Protein AF-H8FYC6-F1 (afdb_monomer)

Sequence (150 aa):
MEPRLPTLKEELDRKVLDAVEAILWRLESKQINQAQASEAANALFTATAGLIDREVLNVMCAIRDHDETEYVEREVLTKPGAMGTGVTIIERPVGAAVVRLMSKLGHDGSFGVNKIYRFDDAQHPAEAAFDAKTALLNRMKTLGWSPLCP

pLDDT: mean 80.09, std 12.51, range [43.09, 94.19]

Mean predicted aligned error: 12.63 Å

Structure (mmCIF, N/CA/C/O backbone):
data_AF-H8FYC6-F1
#
_entry.id   AF-H8FYC6-F1
#
loop_
_atom_site.group_PDB
_atom_site.id
_atom_site.type_symbol
_atom_site.label_atom_id
_atom_site.label_alt_id
_atom_site.label_comp_id
_atom_site.label_asym_id
_atom_site.label_entity_id
_atom_site.label_seq_id
_atom_site.pdbx_PDB_ins_code
_atom_site.Cartn_x
_atom_site.Cartn_y
_atom_site.Cartn_z
_atom_site.occupancy
_atom_site.B_iso_or_equiv
_atom_site.auth_seq_id
_atom_site.auth_comp_id
_atom_site.auth_asym_id
_atom_site.auth_atom_id
_atom_site.pdbx_PDB_model_num
ATOM 1 N N . MET A 1 1 ? -4.337 -35.517 1.003 1.00 56.28 1 MET A N 1
ATOM 2 C CA . MET A 1 1 ? -3.438 -34.349 0.927 1.00 56.28 1 MET A CA 1
ATOM 3 C C . MET A 1 1 ? -2.668 -34.312 2.227 1.00 56.28 1 MET A C 1
ATOM 5 O O . MET A 1 1 ? -3.306 -34.260 3.269 1.00 56.28 1 MET A O 1
ATOM 9 N N . GLU A 1 2 ? -1.345 -34.444 2.182 1.00 53.72 2 GLU A N 1
ATOM 10 C CA . GLU A 1 2 ? -0.522 -34.256 3.381 1.00 53.72 2 GLU A CA 1
ATOM 11 C C . GLU A 1 2 ? -0.560 -32.774 3.792 1.00 53.72 2 GLU A C 1
ATOM 13 O O . GLU A 1 2 ? -0.529 -31.904 2.914 1.00 53.72 2 GLU A O 1
ATOM 18 N N . PRO A 1 3 ? -0.676 -32.457 5.093 1.00 70.62 3 PRO A N 1
ATOM 19 C CA . PRO A 1 3 ? -0.649 -31.077 5.555 1.00 70.62 3 PRO A CA 1
ATOM 20 C C . PRO A 1 3 ? 0.742 -30.481 5.302 1.00 70.62 3 PRO A C 1
ATOM 22 O O . PRO A 1 3 ? 1.732 -30.940 5.871 1.00 70.62 3 PRO A O 1
ATOM 25 N N . ARG A 1 4 ? 0.824 -29.456 4.443 1.00 85.00 4 ARG A N 1
ATOM 26 C CA . ARG A 1 4 ? 2.062 -28.684 4.270 1.00 85.00 4 ARG A CA 1
ATOM 27 C C . ARG A 1 4 ? 2.257 -27.759 5.465 1.00 85.00 4 ARG A C 1
ATOM 29 O O . ARG A 1 4 ? 1.300 -27.138 5.928 1.00 85.00 4 ARG A O 1
ATOM 36 N N . LEU A 1 5 ? 3.496 -27.637 5.929 1.00 84.25 5 LEU A N 1
ATOM 37 C CA . LEU A 1 5 ? 3.852 -26.600 6.892 1.00 84.25 5 LEU A CA 1
ATOM 38 C C . LEU A 1 5 ? 3.690 -25.217 6.234 1.00 84.25 5 LEU A C 1
ATOM 40 O O . LEU A 1 5 ? 4.027 -25.072 5.051 1.00 84.25 5 LEU A O 1
ATOM 44 N N . PRO A 1 6 ? 3.169 -24.216 6.964 1.00 84.19 6 PRO A N 1
ATOM 45 C CA . PRO A 1 6 ? 3.115 -22.852 6.464 1.00 84.19 6 PRO A CA 1
ATOM 46 C C . PRO A 1 6 ? 4.534 -22.319 6.252 1.00 84.19 6 PRO A C 1
ATOM 48 O O . PRO A 1 6 ? 5.477 -22.668 6.967 1.00 84.19 6 PRO A O 1
ATOM 51 N N . THR A 1 7 ? 4.690 -21.472 5.245 1.00 87.62 7 THR A N 1
ATOM 52 C CA . THR A 1 7 ? 5.930 -20.733 5.013 1.00 87.62 7 THR A CA 1
ATOM 53 C C . THR A 1 7 ? 6.131 -19.674 6.100 1.00 87.62 7 THR A C 1
ATOM 55 O O . THR A 1 7 ? 5.180 -19.239 6.748 1.00 87.62 7 THR A O 1
ATOM 58 N N . LEU A 1 8 ? 7.371 -19.205 6.273 1.00 83.88 8 LEU A N 1
ATOM 59 C CA . LEU A 1 8 ? 7.673 -18.102 7.198 1.00 83.88 8 LEU A CA 1
ATOM 60 C C . LEU A 1 8 ? 6.862 -16.840 6.887 1.00 83.88 8 LEU A C 1
ATOM 62 O O . LEU A 1 8 ? 6.482 -16.122 7.804 1.00 83.88 8 LEU A O 1
ATOM 66 N N . LYS A 1 9 ? 6.589 -16.593 5.604 1.00 82.38 9 LYS A N 1
ATOM 67 C CA . LYS A 1 9 ? 5.776 -15.466 5.158 1.00 82.38 9 LYS A CA 1
ATOM 68 C C . LYS A 1 9 ? 4.313 -15.630 5.578 1.00 82.38 9 LYS A C 1
ATOM 70 O O . LYS A 1 9 ? 3.794 -14.761 6.259 1.00 82.38 9 LYS A O 1
ATOM 75 N N . GLU A 1 10 ? 3.704 -16.778 5.283 1.00 83.69 10 GLU A N 1
ATOM 76 C CA . GLU A 1 10 ? 2.320 -17.073 5.693 1.00 83.69 10 GLU A CA 1
ATOM 77 C C . GLU A 1 10 ? 2.139 -16.997 7.217 1.00 83.69 10 GLU A C 1
ATOM 79 O O . GLU A 1 10 ? 1.122 -16.510 7.707 1.00 83.69 10 GLU A O 1
ATOM 84 N N . GLU A 1 11 ? 3.133 -17.457 7.980 1.00 87.12 11 GLU A N 1
ATOM 85 C CA . GLU A 1 11 ? 3.104 -17.364 9.438 1.00 87.12 11 GLU A CA 1
ATOM 86 C C . GLU A 1 11 ? 3.250 -15.915 9.928 1.00 87.12 11 GLU A C 1
ATOM 88 O O . GLU A 1 11 ? 2.549 -15.512 10.856 1.00 87.12 11 GLU A O 1
ATOM 93 N N . LEU A 1 12 ? 4.122 -15.123 9.295 1.00 86.19 12 LEU A N 1
ATOM 94 C CA . LEU A 1 12 ? 4.285 -13.701 9.593 1.00 86.19 12 LEU A CA 1
ATOM 95 C C . LEU A 1 12 ? 2.992 -12.925 9.313 1.00 86.19 12 LEU A C 1
ATOM 97 O O . LEU A 1 12 ? 2.532 -12.188 10.182 1.00 86.19 12 LEU A O 1
ATOM 101 N N . ASP A 1 13 ? 2.380 -13.140 8.148 1.00 83.12 13 ASP A N 1
ATOM 102 C CA . ASP A 1 13 ? 1.122 -12.500 7.755 1.00 83.12 13 ASP A CA 1
ATOM 103 C C . ASP A 1 13 ? 0.001 -12.836 8.738 1.00 83.12 13 ASP A C 1
ATOM 105 O O . ASP A 1 13 ? -0.680 -11.936 9.233 1.00 83.12 13 ASP A O 1
ATOM 109 N N . ARG A 1 14 ? -0.128 -14.117 9.112 1.00 86.88 14 ARG A N 1
ATOM 110 C CA . ARG A 1 14 ? -1.093 -14.564 10.124 1.00 86.88 14 ARG A CA 1
ATOM 111 C C . ARG A 1 14 ? -0.894 -13.849 11.459 1.00 86.88 14 ARG A C 1
ATOM 113 O O . ARG A 1 14 ? -1.853 -13.352 12.038 1.00 86.88 14 ARG A O 1
ATOM 120 N N . LYS A 1 15 ? 0.347 -13.770 11.949 1.00 89.00 15 LYS A N 1
ATOM 121 C CA . LYS A 1 15 ? 0.650 -13.129 13.240 1.00 89.00 15 LYS A CA 1
ATOM 122 C C . LYS A 1 15 ? 0.378 -11.635 13.238 1.00 89.00 15 LYS A C 1
ATOM 124 O O . LYS A 1 15 ? -0.007 -11.081 14.266 1.00 89.00 15 LYS A O 1
ATOM 129 N N . VAL A 1 16 ? 0.586 -10.984 12.102 1.00 87.88 16 VAL A N 1
ATOM 130 C CA . VAL A 1 16 ? 0.327 -9.554 11.959 1.00 87.88 16 VAL A CA 1
ATOM 131 C C . VAL A 1 16 ? -1.173 -9.301 11.905 1.00 87.88 16 VAL A C 1
ATOM 133 O O . VAL A 1 16 ? -1.637 -8.392 12.584 1.00 87.88 16 VAL A O 1
ATOM 136 N N . LEU A 1 17 ? -1.936 -10.144 11.205 1.00 87.69 17 LEU A N 1
ATOM 137 C CA . LEU A 1 17 ? -3.401 -10.128 11.227 1.00 87.69 17 LEU A CA 1
ATOM 138 C C . LEU A 1 17 ? -3.960 -10.272 12.648 1.00 87.69 17 LEU A C 1
ATOM 140 O O . LEU A 1 17 ? -4.741 -9.420 13.066 1.00 87.69 17 LEU A O 1
ATOM 144 N N . ASP A 1 18 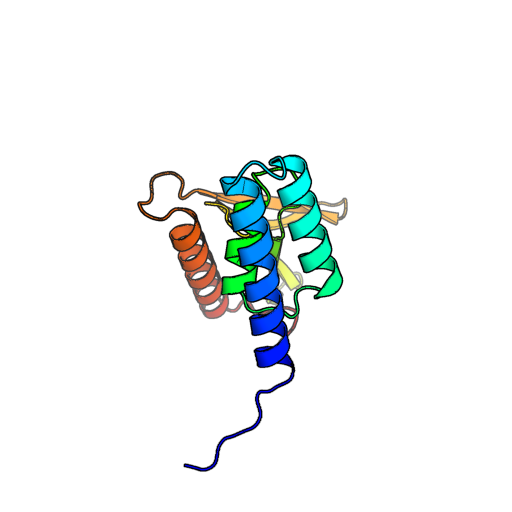? -3.497 -11.266 13.415 1.00 90.25 18 ASP A N 1
ATOM 145 C CA . ASP A 1 18 ? -3.910 -11.463 14.815 1.00 90.25 18 ASP A CA 1
ATOM 146 C C . ASP A 1 18 ? -3.651 -10.195 15.663 1.00 90.25 18 ASP A C 1
ATOM 148 O O . ASP A 1 18 ? -4.464 -9.785 16.495 1.00 90.25 18 ASP A O 1
ATOM 152 N N . ALA A 1 19 ? -2.497 -9.549 15.462 1.00 90.06 19 ALA A N 1
ATOM 153 C CA . ALA A 1 19 ? -2.121 -8.346 16.200 1.00 90.06 19 ALA A CA 1
ATOM 154 C C . ALA A 1 19 ? -2.947 -7.116 15.788 1.00 90.06 19 ALA A C 1
ATOM 156 O O . ALA A 1 19 ? -3.329 -6.310 16.638 1.00 90.06 19 ALA A O 1
ATOM 157 N N . VAL A 1 20 ? -3.241 -6.984 14.495 1.00 88.12 20 VAL A N 1
ATOM 158 C CA . VAL A 1 20 ? -4.098 -5.937 13.930 1.00 88.12 20 VAL A CA 1
ATOM 159 C C . VAL A 1 20 ? -5.527 -6.061 14.457 1.00 88.12 20 VAL A C 1
ATOM 161 O O . VAL A 1 20 ? -6.093 -5.068 14.913 1.00 88.12 20 VAL A O 1
ATOM 164 N N . GLU A 1 21 ? -6.082 -7.273 14.479 1.00 90.31 21 GLU A N 1
ATOM 165 C CA . GLU A 1 21 ? -7.402 -7.552 15.051 1.00 90.31 21 GLU A CA 1
ATOM 166 C C . GLU A 1 21 ? -7.453 -7.175 16.538 1.00 90.31 21 GLU A C 1
ATOM 168 O O . GLU A 1 21 ? -8.383 -6.504 16.987 1.00 90.31 21 GLU A O 1
ATOM 173 N N . ALA A 1 22 ? -6.408 -7.510 17.301 1.00 91.81 22 ALA A N 1
ATOM 174 C CA . ALA A 1 22 ? -6.320 -7.132 18.708 1.00 91.81 22 ALA A CA 1
ATOM 175 C C . ALA A 1 22 ? -6.282 -5.605 18.918 1.00 91.81 22 ALA A C 1
ATOM 177 O O . ALA A 1 22 ? -6.867 -5.105 19.882 1.00 91.81 22 ALA A O 1
ATOM 178 N N . ILE A 1 23 ? -5.607 -4.854 18.040 1.00 90.44 23 ILE A N 1
ATOM 179 C CA . ILE A 1 23 ? -5.584 -3.383 18.091 1.00 90.44 23 ILE A CA 1
ATOM 180 C C . ILE A 1 23 ? -6.973 -2.818 17.794 1.00 90.44 23 ILE A C 1
ATOM 182 O O . ILE A 1 23 ? -7.457 -1.986 18.564 1.00 90.44 23 ILE A O 1
ATOM 186 N N . LEU A 1 24 ? -7.626 -3.296 16.732 1.00 87.44 24 LEU A N 1
ATOM 187 C CA . LEU A 1 24 ? -8.975 -2.873 16.352 1.00 87.44 24 LEU A CA 1
ATOM 188 C C . LEU A 1 24 ? -9.974 -3.125 17.477 1.00 87.44 24 LEU A C 1
ATOM 190 O O . LEU A 1 24 ? -10.672 -2.208 17.899 1.00 87.44 24 LEU A O 1
ATOM 194 N N . TRP A 1 25 ? -9.968 -4.328 18.047 1.00 90.88 25 TRP A N 1
ATOM 195 C CA . TRP A 1 25 ? -10.854 -4.668 19.153 1.00 90.88 25 TRP A CA 1
ATOM 196 C C . TRP A 1 25 ? -10.635 -3.766 20.377 1.00 90.88 25 TRP A C 1
ATOM 198 O O . TRP A 1 25 ? -11.593 -3.315 21.009 1.00 90.88 25 TRP A O 1
ATOM 208 N N . ARG A 1 26 ? -9.380 -3.447 20.722 1.00 91.44 26 ARG A N 1
ATOM 209 C CA . ARG A 1 26 ? -9.065 -2.525 21.830 1.00 91.44 26 ARG A CA 1
ATOM 210 C C . ARG A 1 26 ? -9.518 -1.094 21.548 1.00 91.44 26 ARG A C 1
ATOM 212 O O . ARG A 1 26 ? -9.908 -0.392 22.481 1.00 91.44 26 ARG A O 1
ATOM 219 N N . LEU A 1 27 ? -9.462 -0.664 20.292 1.00 87.31 27 LEU A N 1
ATOM 220 C CA . LEU A 1 27 ? -9.927 0.652 19.869 1.00 87.31 27 LEU A CA 1
ATOM 221 C C . LEU A 1 27 ? -11.461 0.731 19.931 1.00 87.31 27 LEU A C 1
ATOM 223 O O . LEU A 1 27 ? -12.006 1.635 20.562 1.00 87.31 27 LEU A O 1
ATOM 227 N N . GLU A 1 28 ? -12.160 -0.256 19.365 1.00 86.62 28 GLU A N 1
ATOM 228 C CA . GLU A 1 28 ? -13.627 -0.341 19.373 1.00 86.62 28 GLU A CA 1
ATOM 229 C C . GLU A 1 28 ? -14.196 -0.470 20.790 1.00 86.62 28 GLU A C 1
ATOM 231 O O . GLU A 1 28 ? -15.193 0.170 21.136 1.00 86.62 28 GLU A O 1
ATOM 236 N N . SER A 1 29 ? -13.526 -1.239 21.652 1.00 92.38 29 SER A N 1
ATOM 237 C CA . SER A 1 29 ? -13.878 -1.363 23.072 1.00 92.38 29 SER A CA 1
ATOM 238 C C . SER A 1 29 ? -13.462 -0.152 23.920 1.00 92.38 29 SER A C 1
ATOM 240 O O . SER A 1 29 ? -13.681 -0.155 25.133 1.00 92.38 29 SER A O 1
ATOM 242 N N . LYS A 1 30 ? -12.887 0.894 23.303 1.00 90.56 30 LYS A N 1
ATOM 243 C CA . LYS A 1 30 ? -12.405 2.132 23.943 1.00 90.56 30 LYS A CA 1
ATOM 244 C C . LYS A 1 30 ? -11.361 1.905 25.044 1.00 90.56 30 LYS A C 1
ATOM 246 O O . LYS A 1 30 ? -11.203 2.744 25.930 1.00 90.56 30 LYS A O 1
ATOM 251 N N . GLN A 1 31 ? -10.645 0.782 25.003 1.00 94.19 31 GLN A N 1
ATOM 252 C CA . GLN A 1 31 ? -9.515 0.507 25.896 1.00 94.19 31 GLN A CA 1
ATOM 253 C C . GLN A 1 31 ? -8.269 1.305 25.505 1.00 94.19 31 GLN A C 1
ATOM 255 O O . GLN A 1 31 ? -7.436 1.604 26.359 1.00 94.19 31 GLN A O 1
ATOM 260 N N . ILE A 1 32 ? -8.150 1.646 24.222 1.00 92.94 32 ILE A N 1
ATOM 261 C CA . ILE A 1 32 ? -7.135 2.552 23.685 1.00 92.94 32 ILE A CA 1
ATOM 262 C C . ILE A 1 32 ? -7.806 3.653 22.862 1.00 92.94 32 ILE A C 1
ATOM 264 O O . ILE A 1 32 ? -8.936 3.497 22.400 1.00 92.94 32 ILE A O 1
ATOM 268 N N . ASN A 1 33 ? -7.108 4.770 22.682 1.00 86.94 33 ASN A N 1
ATOM 269 C CA . ASN A 1 33 ? -7.525 5.846 21.784 1.00 86.94 33 ASN A CA 1
ATOM 270 C C . ASN A 1 33 ? -6.872 5.721 20.392 1.00 86.94 33 ASN A C 1
ATOM 272 O O . ASN A 1 33 ? -5.992 4.886 20.175 1.00 86.94 33 ASN A O 1
ATOM 276 N N . GLN A 1 34 ? -7.286 6.583 19.457 1.00 84.38 34 GLN A N 1
ATOM 277 C CA . GLN A 1 34 ? -6.808 6.560 18.069 1.00 84.38 34 GLN A CA 1
ATOM 278 C C . GLN A 1 34 ? -5.286 6.723 17.951 1.00 84.38 34 GLN A C 1
ATOM 280 O O . GLN A 1 34 ? -4.643 6.000 17.196 1.00 84.38 34 GLN A O 1
ATOM 285 N N . ALA A 1 35 ? -4.692 7.625 18.738 1.00 80.38 35 ALA A N 1
ATOM 286 C CA . ALA A 1 35 ? -3.248 7.860 18.717 1.00 80.38 35 ALA A CA 1
ATOM 287 C C . ALA A 1 35 ? -2.464 6.611 19.156 1.00 80.38 35 ALA A C 1
ATOM 289 O O . ALA A 1 35 ? -1.471 6.241 18.536 1.00 80.38 35 ALA A O 1
ATOM 290 N N . GLN A 1 36 ? -2.946 5.915 20.188 1.00 84.31 36 GLN A N 1
ATOM 291 C CA . GLN A 1 36 ? -2.356 4.661 20.656 1.00 84.31 36 GLN A CA 1
ATOM 292 C C . GLN A 1 36 ? -2.506 3.531 19.630 1.00 84.31 36 GLN A C 1
ATOM 294 O O . GLN A 1 36 ? -1.581 2.738 19.461 1.00 84.31 36 GLN A O 1
ATOM 299 N N . ALA A 1 37 ? -3.646 3.456 18.937 1.00 85.56 37 ALA A N 1
ATOM 300 C CA . ALA A 1 37 ? -3.862 2.480 17.872 1.00 85.56 37 ALA A CA 1
ATOM 301 C C . ALA A 1 37 ? -2.935 2.734 16.670 1.00 85.56 37 ALA A C 1
ATOM 303 O O . ALA A 1 37 ? -2.322 1.795 16.158 1.00 85.56 37 ALA A O 1
ATOM 304 N N . SER A 1 38 ? -2.771 3.999 16.270 1.00 79.44 38 SER A N 1
ATOM 305 C CA . SER A 1 38 ? -1.871 4.397 15.184 1.00 79.44 38 SER A CA 1
ATOM 306 C C . SER A 1 38 ? -0.406 4.078 15.503 1.00 79.44 38 SER A C 1
ATOM 308 O O . SER A 1 38 ? 0.291 3.485 14.675 1.00 79.44 38 SER A O 1
ATOM 310 N N . GLU A 1 39 ? 0.049 4.366 16.728 1.00 84.69 39 GLU A N 1
ATOM 311 C CA . GLU A 1 39 ? 1.409 4.032 17.166 1.00 84.69 39 GLU A CA 1
ATOM 312 C C . GLU A 1 39 ? 1.639 2.512 17.202 1.00 84.69 39 GLU A C 1
ATOM 314 O O . GLU A 1 39 ? 2.664 2.020 16.730 1.00 84.69 39 GLU A O 1
ATOM 319 N N . ALA A 1 40 ? 0.660 1.739 17.683 1.00 86.81 40 ALA A N 1
ATOM 320 C CA . ALA A 1 40 ? 0.741 0.280 17.693 1.00 86.81 40 ALA A CA 1
ATOM 321 C C . ALA A 1 40 ? 0.826 -0.308 16.272 1.00 86.81 40 ALA A C 1
ATOM 323 O O . ALA A 1 40 ? 1.635 -1.204 16.015 1.00 86.81 40 ALA A O 1
ATOM 324 N N . ALA A 1 41 ? 0.044 0.226 15.329 1.00 84.56 41 ALA A N 1
ATOM 325 C CA . ALA A 1 41 ? 0.124 -0.156 13.922 1.00 84.56 41 ALA A CA 1
ATOM 326 C C . ALA A 1 41 ? 1.480 0.231 13.298 1.00 84.56 41 ALA A C 1
ATOM 328 O O . ALA A 1 41 ? 2.054 -0.550 12.538 1.00 84.56 41 ALA A O 1
ATOM 329 N N . ASN A 1 42 ? 2.044 1.389 13.649 1.00 80.12 42 ASN A N 1
ATOM 330 C CA . ASN A 1 42 ? 3.371 1.801 13.181 1.00 80.12 42 ASN A CA 1
ATOM 331 C C . ASN A 1 42 ? 4.494 0.894 13.721 1.00 80.12 42 ASN A C 1
ATOM 333 O O . ASN A 1 42 ? 5.407 0.505 12.986 1.00 80.12 42 ASN A O 1
ATOM 337 N N . ALA A 1 43 ? 4.403 0.498 14.992 1.00 84.06 43 ALA A N 1
ATOM 338 C CA . ALA A 1 43 ? 5.337 -0.439 15.607 1.00 84.06 43 ALA A CA 1
ATOM 339 C C . ALA A 1 43 ? 5.297 -1.815 14.921 1.00 84.06 43 ALA A C 1
ATOM 341 O O . ALA A 1 43 ? 6.348 -2.373 14.607 1.00 84.06 43 ALA A O 1
ATOM 342 N N . LEU A 1 44 ? 4.101 -2.331 14.611 1.00 85.88 44 LEU A N 1
ATOM 343 C CA . LEU A 1 44 ? 3.924 -3.562 13.828 1.00 85.88 44 LEU A CA 1
ATOM 344 C C . LEU A 1 44 ? 4.535 -3.451 12.428 1.00 85.88 44 LEU A C 1
ATOM 346 O O . LEU A 1 44 ? 5.188 -4.384 11.957 1.00 85.88 44 LEU A O 1
ATOM 350 N N . PHE A 1 45 ? 4.363 -2.306 11.767 1.00 80.06 45 PHE A N 1
ATOM 351 C CA . PHE A 1 45 ? 4.912 -2.089 10.430 1.00 80.06 45 PHE A CA 1
ATOM 352 C C . PHE A 1 45 ? 6.443 -2.099 10.464 1.00 80.06 45 PHE A C 1
ATOM 354 O O . PHE A 1 45 ? 7.095 -2.767 9.664 1.00 80.06 45 PHE A O 1
ATOM 361 N N . THR A 1 46 ? 7.018 -1.419 11.455 1.00 80.62 46 THR A N 1
ATOM 362 C CA . THR A 1 46 ? 8.467 -1.371 11.666 1.00 80.62 46 THR A CA 1
ATOM 363 C C . THR A 1 46 ? 9.027 -2.753 12.002 1.00 80.62 46 THR A C 1
ATOM 365 O O . THR A 1 46 ? 10.027 -3.169 11.423 1.00 80.62 46 THR A O 1
ATOM 368 N N . ALA A 1 47 ? 8.360 -3.500 12.887 1.00 81.00 47 ALA A N 1
ATOM 369 C CA . ALA A 1 47 ? 8.781 -4.839 13.298 1.00 81.00 47 ALA A CA 1
ATOM 370 C C . ALA A 1 47 ? 8.750 -5.857 12.149 1.00 81.00 47 ALA A C 1
ATOM 372 O O . ALA A 1 47 ? 9.544 -6.794 12.126 1.00 81.00 47 ALA A O 1
ATOM 373 N N . THR A 1 48 ? 7.846 -5.668 11.188 1.00 83.44 48 THR A N 1
ATOM 374 C CA . THR A 1 48 ? 7.724 -6.537 10.011 1.00 83.44 48 THR A CA 1
ATOM 375 C C . THR A 1 48 ? 8.577 -6.078 8.835 1.00 83.44 48 THR A C 1
ATOM 377 O O . THR A 1 48 ? 8.680 -6.804 7.849 1.00 83.44 48 THR A O 1
ATOM 380 N N . ALA A 1 49 ? 9.184 -4.888 8.920 1.00 75.62 49 ALA A N 1
ATOM 381 C CA . ALA A 1 49 ? 9.958 -4.257 7.852 1.00 75.62 49 ALA A CA 1
ATOM 382 C C . ALA A 1 49 ? 9.232 -4.236 6.488 1.00 75.62 49 ALA A C 1
ATOM 384 O O . ALA A 1 49 ? 9.874 -4.257 5.439 1.00 75.62 49 ALA A O 1
ATOM 385 N N . GLY A 1 50 ? 7.894 -4.238 6.486 1.00 67.06 50 GLY A N 1
ATOM 386 C CA . GLY A 1 50 ? 7.096 -4.309 5.260 1.00 67.06 50 GLY A CA 1
ATOM 387 C C . GLY A 1 50 ? 7.177 -5.645 4.505 1.00 67.06 50 GLY A C 1
ATOM 388 O O . GLY A 1 50 ? 6.810 -5.692 3.337 1.00 67.06 50 GLY A O 1
ATOM 389 N N . LEU A 1 51 ? 7.639 -6.728 5.142 1.00 75.50 51 LEU A N 1
ATOM 390 C CA . LEU A 1 51 ? 7.645 -8.084 4.562 1.00 75.50 51 LEU A CA 1
ATOM 391 C C . LEU A 1 51 ? 6.251 -8.729 4.508 1.00 75.50 51 LEU A C 1
ATOM 393 O O . LEU A 1 51 ? 6.090 -9.807 3.929 1.00 75.50 51 LEU A O 1
ATOM 397 N N . ILE A 1 52 ? 5.271 -8.063 5.115 1.00 77.56 52 ILE A N 1
ATOM 398 C CA . ILE A 1 52 ? 3.876 -8.481 5.166 1.00 77.56 52 ILE A CA 1
ATOM 399 C C . ILE A 1 52 ? 3.165 -8.271 3.839 1.00 77.56 52 ILE A C 1
ATOM 401 O O . ILE A 1 52 ? 3.508 -7.393 3.042 1.00 77.56 52 ILE A O 1
ATOM 405 N N . ASP A 1 53 ? 2.142 -9.081 3.621 1.00 73.69 53 ASP A N 1
ATOM 406 C CA . ASP A 1 53 ? 1.288 -8.975 2.460 1.00 73.69 53 ASP A CA 1
ATOM 407 C C . ASP A 1 53 ? 0.537 -7.647 2.398 1.00 73.69 53 ASP A C 1
ATOM 409 O O . ASP A 1 53 ? 0.198 -6.991 3.387 1.00 73.69 53 ASP A O 1
ATOM 413 N N . ARG A 1 54 ? 0.267 -7.250 1.158 1.00 67.50 54 ARG A N 1
ATOM 414 C CA . ARG A 1 54 ? -0.310 -5.953 0.820 1.00 67.50 54 ARG A CA 1
ATOM 415 C C . ARG A 1 54 ? -1.688 -5.733 1.437 1.00 67.50 54 ARG A C 1
ATOM 417 O O . ARG A 1 54 ? -2.024 -4.608 1.794 1.00 67.50 54 ARG A O 1
ATOM 424 N N . GLU A 1 55 ? -2.479 -6.792 1.558 1.00 70.06 55 GLU A N 1
ATOM 425 C CA . GLU A 1 55 ? -3.795 -6.739 2.196 1.00 70.06 55 GLU A CA 1
ATOM 426 C C . GLU A 1 55 ? -3.670 -6.423 3.689 1.00 70.06 55 GLU A C 1
ATOM 428 O O . GLU A 1 55 ? -4.351 -5.527 4.182 1.00 70.06 55 GLU A O 1
ATOM 433 N N . VAL A 1 56 ? -2.722 -7.063 4.379 1.00 70.38 56 VAL A N 1
ATOM 434 C CA . VAL A 1 56 ? -2.424 -6.812 5.797 1.00 70.38 56 VAL A CA 1
ATOM 435 C C . VAL A 1 56 ? -1.941 -5.376 5.998 1.00 70.38 56 VAL A C 1
ATOM 437 O O . VAL A 1 56 ? -2.409 -4.667 6.890 1.00 70.38 56 VAL A O 1
ATOM 440 N N . LEU A 1 57 ? -1.069 -4.905 5.105 1.00 71.19 57 LEU A N 1
ATOM 441 C CA . LEU A 1 57 ? -0.590 -3.528 5.108 1.00 71.19 57 LEU A CA 1
ATOM 442 C C . LEU A 1 57 ? -1.725 -2.508 4.920 1.00 71.19 57 LEU A C 1
ATOM 444 O O . LEU A 1 57 ? -1.747 -1.488 5.606 1.00 71.19 57 LEU A O 1
ATOM 448 N N . ASN A 1 58 ? -2.685 -2.777 4.030 1.00 70.38 58 ASN A N 1
ATOM 449 C CA . ASN A 1 58 ? -3.831 -1.891 3.818 1.00 70.38 58 ASN A CA 1
ATOM 450 C C . ASN A 1 58 ? -4.686 -1.747 5.088 1.00 70.38 58 ASN A C 1
ATOM 452 O O . ASN A 1 58 ? -5.095 -0.633 5.414 1.00 70.38 58 ASN A O 1
ATOM 456 N N . VAL A 1 59 ? -4.922 -2.840 5.826 1.00 71.75 59 VAL A N 1
ATOM 457 C CA . VAL A 1 59 ? -5.667 -2.792 7.098 1.00 71.75 59 VAL A CA 1
ATOM 458 C C . VAL A 1 59 ? -4.908 -1.965 8.136 1.00 71.75 59 VAL A C 1
ATOM 460 O O . VAL A 1 59 ? -5.492 -1.119 8.809 1.00 71.75 59 VAL A O 1
ATOM 463 N N . MET A 1 60 ? -3.588 -2.137 8.225 1.00 72.25 60 MET A N 1
ATOM 464 C CA . MET A 1 60 ? -2.756 -1.331 9.122 1.00 72.25 60 MET A CA 1
ATOM 465 C C . MET A 1 60 ? -2.787 0.155 8.766 1.00 72.25 60 MET A C 1
ATOM 467 O O . MET A 1 60 ? -2.881 0.994 9.659 1.00 72.25 60 MET A O 1
ATOM 471 N N . CYS A 1 61 ? -2.745 0.499 7.478 1.00 68.94 61 CYS A N 1
ATOM 472 C CA . CYS A 1 61 ? -2.884 1.881 7.023 1.00 68.94 61 CYS A CA 1
ATOM 473 C C . CYS A 1 61 ? -4.246 2.479 7.400 1.00 68.94 61 CYS A C 1
ATOM 475 O O . CYS A 1 61 ? -4.290 3.638 7.800 1.00 68.94 61 CYS A O 1
ATOM 477 N N . ALA A 1 62 ? -5.33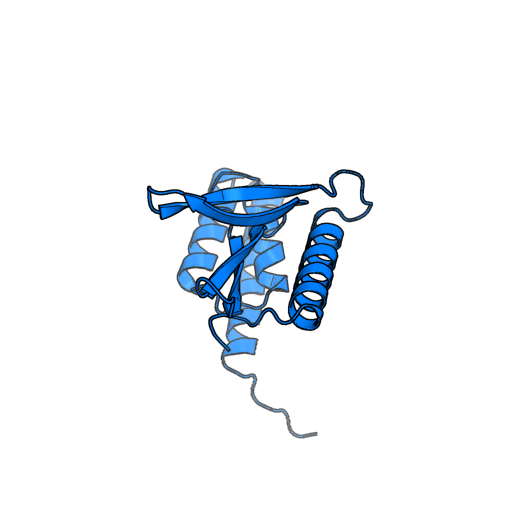1 1.700 7.337 1.00 70.44 62 ALA A N 1
ATOM 478 C CA . ALA A 1 62 ? -6.660 2.159 7.742 1.00 70.44 62 ALA A CA 1
ATOM 479 C C . ALA A 1 62 ? -6.742 2.503 9.243 1.00 70.44 62 ALA A C 1
ATOM 481 O O . ALA A 1 62 ? -7.455 3.425 9.623 1.00 70.44 62 ALA A O 1
ATOM 482 N N . ILE A 1 63 ? -5.975 1.813 10.096 1.00 70.56 63 ILE A N 1
ATOM 483 C CA . ILE A 1 63 ? -5.919 2.084 11.545 1.00 70.56 63 ILE A CA 1
ATOM 484 C C . ILE A 1 63 ? -5.163 3.377 11.860 1.00 70.56 63 ILE A C 1
ATOM 486 O O . ILE A 1 63 ? -5.424 4.018 12.875 1.00 70.56 63 ILE A O 1
ATOM 490 N N . ARG A 1 64 ? -4.208 3.775 11.016 1.00 66.44 64 ARG A N 1
ATOM 491 C CA . ARG A 1 64 ? -3.276 4.864 11.336 1.00 66.44 64 ARG A CA 1
ATOM 492 C C . ARG A 1 64 ? -3.857 6.272 11.219 1.00 66.44 64 ARG A C 1
ATOM 494 O O . ARG A 1 64 ? -3.128 7.195 11.554 1.00 66.44 64 ARG A O 1
ATOM 501 N N . ASP A 1 65 ? -5.124 6.406 10.814 1.00 59.12 65 ASP A N 1
ATOM 502 C CA . ASP A 1 65 ? -5.904 7.651 10.703 1.00 59.12 65 ASP A CA 1
ATOM 503 C C . ASP A 1 65 ? -5.045 8.839 10.251 1.00 59.12 65 ASP A C 1
ATOM 505 O O . ASP A 1 65 ? -4.585 9.632 11.062 1.00 59.12 65 ASP A O 1
ATOM 509 N N . HIS A 1 66 ? -4.749 8.857 8.946 1.00 52.16 66 HIS A N 1
ATOM 510 C CA . HIS A 1 66 ? -4.137 9.958 8.196 1.00 52.16 66 HIS A CA 1
ATOM 511 C C . HIS A 1 66 ? -3.288 10.953 9.009 1.00 52.16 66 HIS A C 1
ATOM 513 O O . HIS A 1 66 ? -3.686 12.099 9.163 1.00 52.16 66 HIS A O 1
ATOM 519 N N . ASP A 1 67 ? -2.080 10.567 9.430 1.00 43.09 67 ASP A N 1
ATOM 520 C CA . ASP A 1 67 ? -1.029 11.561 9.670 1.00 43.09 67 ASP A CA 1
ATOM 521 C C . ASP A 1 67 ? 0.358 11.056 9.218 1.00 43.09 67 ASP A C 1
ATOM 523 O O . ASP A 1 67 ? 0.988 10.152 9.774 1.00 43.09 67 ASP A O 1
ATOM 527 N N . GLU A 1 68 ? 0.773 11.642 8.094 1.00 45.91 68 GLU A N 1
ATOM 528 C CA . GLU A 1 68 ? 2.132 12.007 7.662 1.00 45.91 68 GLU A CA 1
ATOM 529 C C . GLU A 1 68 ? 3.258 10.966 7.542 1.00 45.91 68 GLU A C 1
ATOM 531 O O . GLU A 1 68 ? 4.350 11.306 7.088 1.00 45.91 68 GLU A O 1
ATOM 536 N N . THR A 1 69 ? 3.022 9.681 7.784 1.00 47.12 69 THR A N 1
ATOM 537 C CA . THR A 1 69 ? 3.936 8.623 7.297 1.00 47.12 69 THR A CA 1
ATOM 538 C C . THR A 1 69 ? 3.213 7.705 6.332 1.00 47.12 69 THR A C 1
ATOM 540 O O . THR A 1 69 ? 3.023 6.509 6.560 1.00 47.12 69 THR A O 1
ATOM 543 N N . GLU A 1 70 ? 2.795 8.320 5.225 1.00 61.09 70 GLU A N 1
ATOM 544 C CA . GLU A 1 70 ? 2.292 7.641 4.042 1.00 61.09 70 GLU A CA 1
ATOM 545 C C . GLU A 1 70 ? 3.360 6.645 3.572 1.00 61.09 70 GLU A C 1
ATOM 547 O O . GLU A 1 70 ? 4.408 7.030 3.053 1.00 61.09 70 GLU A O 1
ATOM 552 N N . TYR A 1 71 ? 3.131 5.344 3.765 1.00 67.56 71 TYR A N 1
ATOM 553 C CA . TYR A 1 71 ? 3.900 4.358 3.019 1.00 67.56 71 TYR A CA 1
ATOM 554 C C . TYR A 1 71 ? 3.581 4.592 1.546 1.00 67.56 71 TYR A C 1
ATOM 556 O O . TYR A 1 71 ? 2.423 4.565 1.130 1.00 67.56 71 TYR A O 1
ATOM 564 N N . VAL A 1 72 ? 4.608 4.901 0.769 1.00 78.81 72 VAL A N 1
ATOM 565 C CA . VAL A 1 72 ? 4.451 5.294 -0.620 1.00 78.81 72 VAL A CA 1
ATOM 566 C C . VAL A 1 72 ? 5.053 4.221 -1.504 1.00 78.81 72 VAL A C 1
ATOM 568 O O . VAL A 1 72 ? 6.264 4.002 -1.499 1.00 78.81 72 VAL A O 1
ATOM 571 N N . GLU A 1 73 ? 4.219 3.597 -2.327 1.00 82.81 73 GLU A N 1
ATOM 572 C CA . GLU A 1 73 ? 4.717 2.714 -3.367 1.00 82.81 73 GLU A CA 1
ATOM 573 C C . GLU A 1 73 ? 5.281 3.558 -4.519 1.00 82.81 73 GLU A C 1
ATOM 575 O O . GLU A 1 73 ? 4.556 4.348 -5.136 1.00 82.81 73 GLU A O 1
ATOM 580 N N . ARG A 1 74 ? 6.558 3.352 -4.850 1.00 87.88 74 ARG A N 1
ATOM 581 C CA . ARG A 1 74 ? 7.243 4.046 -5.946 1.00 87.88 74 ARG A CA 1
ATOM 582 C C . ARG A 1 74 ? 7.744 3.060 -6.981 1.00 87.88 74 ARG A C 1
ATOM 584 O O . ARG A 1 74 ? 8.437 2.111 -6.647 1.00 87.88 74 ARG A O 1
ATOM 591 N N . GLU A 1 75 ? 7.442 3.350 -8.236 1.00 89.6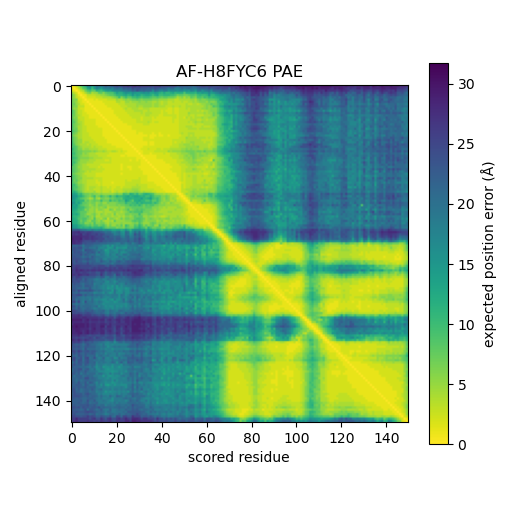2 75 GLU A N 1
ATOM 592 C CA . GLU A 1 75 ? 8.022 2.676 -9.390 1.00 89.62 75 GLU A CA 1
ATOM 593 C C . GLU A 1 75 ? 8.919 3.661 -10.124 1.00 89.62 75 GLU A C 1
ATOM 595 O O . GLU A 1 75 ? 8.447 4.680 -10.638 1.00 89.62 75 GLU A O 1
ATOM 600 N N . VAL A 1 76 ? 10.218 3.365 -10.161 1.00 88.62 76 VAL A N 1
ATOM 601 C CA . VAL A 1 76 ? 11.197 4.170 -10.892 1.00 88.62 76 VAL A CA 1
ATOM 602 C C . VAL A 1 76 ? 11.372 3.569 -12.276 1.00 88.62 76 VAL A C 1
ATOM 604 O O . VAL A 1 76 ? 11.781 2.421 -12.428 1.00 88.62 76 VAL A O 1
ATOM 607 N N . LEU A 1 77 ? 11.063 4.363 -13.292 1.00 89.50 77 LEU A N 1
ATOM 608 C CA . LEU A 1 77 ? 11.102 3.985 -14.692 1.00 89.50 77 LEU A CA 1
ATOM 609 C C . LEU A 1 77 ? 12.192 4.761 -15.418 1.00 89.50 77 LEU A C 1
ATOM 611 O O . LEU A 1 77 ? 12.335 5.973 -15.252 1.00 89.50 77 LEU A O 1
ATOM 615 N N . THR A 1 78 ? 12.914 4.064 -16.286 1.00 88.56 78 THR A N 1
ATOM 616 C CA . THR A 1 78 ? 13.935 4.645 -17.151 1.00 88.56 78 THR A CA 1
ATOM 617 C C . THR A 1 78 ? 13.648 4.371 -18.614 1.00 88.56 78 THR A C 1
ATOM 619 O O . THR A 1 78 ? 13.049 3.357 -18.974 1.00 88.56 78 THR A O 1
ATOM 622 N N . LYS A 1 79 ? 14.062 5.292 -19.480 1.00 87.12 79 LYS A N 1
ATOM 623 C CA . LYS A 1 79 ? 14.004 5.109 -20.928 1.00 87.12 79 LYS A CA 1
ATOM 624 C C . LYS A 1 79 ? 15.263 5.686 -21.572 1.00 87.12 79 LYS A C 1
ATOM 626 O O . LYS A 1 79 ? 15.528 6.876 -21.389 1.00 87.12 79 LYS A O 1
ATOM 631 N N . PRO A 1 80 ? 16.025 4.895 -22.346 1.00 83.75 80 PRO A N 1
ATOM 632 C CA . PRO A 1 80 ? 17.131 5.422 -23.134 1.00 83.75 80 PRO A CA 1
ATOM 633 C C . PRO A 1 80 ? 16.621 6.448 -24.152 1.00 83.75 80 PRO A C 1
ATOM 635 O O . PRO A 1 80 ? 15.651 6.196 -24.870 1.00 83.75 80 PRO A O 1
ATOM 638 N N . GLY A 1 81 ? 17.266 7.609 -24.216 1.00 77.12 81 GLY A N 1
ATOM 639 C CA . GLY A 1 81 ? 16.971 8.666 -25.177 1.00 77.12 81 GLY A CA 1
ATOM 640 C C . GLY A 1 81 ? 18.238 9.167 -25.867 1.00 77.12 81 GLY A C 1
ATOM 641 O O . GLY A 1 81 ? 19.348 8.976 -25.376 1.00 77.12 81 GLY A O 1
ATOM 642 N N . ALA A 1 82 ? 18.069 9.851 -27.001 1.00 66.75 82 ALA A N 1
ATOM 643 C CA . ALA A 1 82 ? 19.178 10.375 -27.808 1.00 66.75 82 ALA A CA 1
ATOM 644 C C . ALA A 1 82 ? 20.070 11.395 -27.066 1.00 66.75 82 ALA A C 1
ATOM 646 O O . ALA A 1 82 ? 21.207 11.612 -27.468 1.00 66.75 82 ALA A O 1
ATOM 647 N N . MET A 1 83 ? 19.567 12.006 -25.986 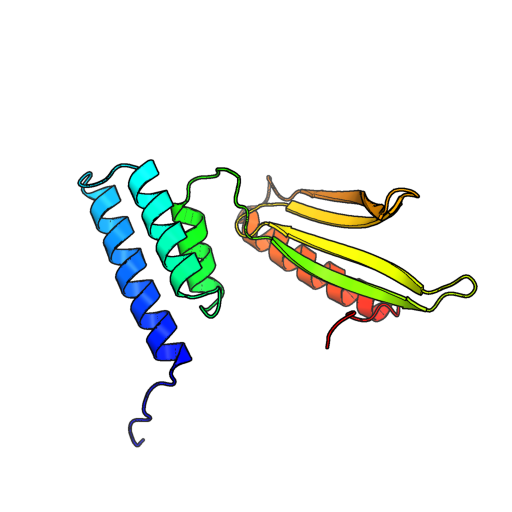1.00 64.81 83 MET A N 1
ATOM 648 C CA . MET A 1 83 ? 20.286 12.977 -25.148 1.00 64.81 83 MET A CA 1
ATOM 649 C C . MET A 1 83 ? 20.531 12.483 -23.710 1.00 64.81 83 MET A C 1
ATOM 651 O O . MET A 1 83 ? 20.822 13.285 -22.828 1.00 64.81 83 MET A O 1
ATOM 655 N N . GLY A 1 84 ? 20.404 11.174 -23.460 1.00 73.00 84 GLY A N 1
ATOM 656 C CA . GLY A 1 84 ? 20.588 10.557 -22.141 1.00 73.00 84 GLY A CA 1
ATOM 657 C C . GLY A 1 84 ? 19.389 9.722 -21.684 1.00 73.00 84 GLY A C 1
ATOM 658 O O . GLY A 1 84 ? 18.368 9.632 -22.369 1.00 73.00 84 GLY A O 1
ATOM 659 N N . THR A 1 85 ? 19.518 9.085 -20.520 1.00 78.75 85 THR A N 1
ATOM 660 C CA . THR A 1 85 ? 18.454 8.267 -19.921 1.00 78.75 85 THR A CA 1
ATOM 661 C C . THR A 1 85 ? 17.397 9.162 -19.280 1.00 78.75 85 THR A C 1
ATOM 663 O O . THR A 1 85 ? 17.669 9.864 -18.309 1.00 78.75 85 THR A O 1
ATOM 666 N N . GLY A 1 86 ? 16.172 9.125 -19.803 1.00 82.19 86 GLY A N 1
ATOM 667 C CA . GLY A 1 86 ? 15.022 9.738 -19.149 1.00 82.19 86 GLY A CA 1
ATOM 668 C C . GLY A 1 86 ? 14.631 8.941 -17.908 1.00 82.19 86 GLY A C 1
ATOM 669 O O . GLY A 1 86 ? 14.602 7.713 -17.958 1.00 82.19 86 GLY A O 1
ATOM 670 N N . VAL A 1 87 ? 14.305 9.633 -16.814 1.00 84.19 87 VAL A N 1
ATOM 671 C CA . VAL A 1 87 ? 13.820 9.031 -15.562 1.00 84.19 87 VAL A CA 1
ATOM 672 C C . VAL A 1 87 ? 12.420 9.556 -15.260 1.00 84.19 87 VAL A C 1
ATOM 674 O O . VAL A 1 87 ? 12.122 10.738 -15.448 1.00 84.19 87 VAL A O 1
ATOM 677 N N . THR A 1 88 ? 11.535 8.673 -14.819 1.00 87.88 88 THR A N 1
ATOM 678 C CA . THR A 1 88 ? 10.186 9.001 -14.360 1.00 87.88 88 THR A CA 1
ATOM 679 C C . THR A 1 88 ? 9.839 8.149 -13.158 1.00 87.88 88 THR A C 1
ATOM 681 O O . THR A 1 88 ? 10.204 6.982 -13.106 1.00 87.88 88 THR A O 1
ATOM 684 N N . ILE A 1 89 ? 9.114 8.720 -12.206 1.00 89.44 89 ILE A N 1
ATOM 685 C CA . ILE A 1 89 ? 8.634 8.013 -11.025 1.00 89.44 89 ILE A CA 1
ATOM 686 C C . ILE A 1 89 ? 7.110 8.015 -11.054 1.00 89.44 89 ILE A C 1
ATOM 688 O O . ILE A 1 89 ? 6.491 9.065 -11.241 1.00 89.44 89 ILE A O 1
ATOM 692 N N . ILE A 1 90 ? 6.515 6.839 -10.876 1.00 91.31 90 ILE A N 1
ATOM 693 C CA . ILE A 1 90 ? 5.095 6.700 -10.559 1.00 91.31 90 ILE A CA 1
ATOM 694 C C . ILE A 1 90 ? 4.997 6.442 -9.064 1.00 91.31 90 ILE A C 1
ATOM 696 O O . ILE A 1 90 ? 5.562 5.479 -8.552 1.00 91.31 90 ILE A O 1
ATOM 700 N N . GLU A 1 91 ? 4.274 7.304 -8.374 1.00 90.62 91 GLU A N 1
ATOM 701 C CA . GLU A 1 91 ? 4.139 7.294 -6.932 1.00 90.62 91 GLU A CA 1
ATOM 702 C C . GLU A 1 91 ? 2.669 7.125 -6.541 1.00 90.62 91 GLU A C 1
ATOM 704 O O . GLU A 1 91 ? 1.788 7.774 -7.109 1.00 90.62 91 GLU A O 1
ATOM 709 N N . ARG A 1 92 ? 2.402 6.276 -5.549 1.00 88.81 92 ARG A N 1
ATOM 710 C CA . ARG A 1 92 ? 1.081 6.142 -4.933 1.00 88.81 92 ARG A CA 1
ATOM 711 C C . ARG A 1 92 ? 1.227 5.940 -3.424 1.00 88.81 92 ARG A C 1
ATOM 713 O O . ARG A 1 92 ? 1.757 4.905 -3.013 1.00 88.81 92 ARG A O 1
ATOM 720 N N . PRO A 1 93 ? 0.740 6.873 -2.598 1.00 84.94 93 PRO A N 1
ATOM 721 C CA . PRO A 1 93 ? 0.567 6.625 -1.174 1.00 84.94 93 PRO A CA 1
ATOM 722 C C . PRO A 1 93 ? -0.432 5.483 -0.940 1.00 84.94 93 PRO A C 1
ATOM 724 O O . PRO A 1 93 ? -1.497 5.427 -1.563 1.00 84.94 93 PRO A O 1
ATOM 727 N N . VAL A 1 94 ? -0.086 4.537 -0.074 1.00 78.75 94 VAL A N 1
ATOM 728 C CA . VAL A 1 94 ? -0.959 3.412 0.273 1.00 78.75 94 VAL A CA 1
ATOM 729 C C . VAL A 1 94 ? -2.154 3.910 1.076 1.00 78.75 94 VAL A C 1
ATOM 731 O O . VAL A 1 94 ? -2.023 4.789 1.918 1.00 78.75 94 VAL A O 1
ATOM 734 N N . GLY A 1 95 ? -3.341 3.396 0.745 1.00 71.81 95 GLY A N 1
ATOM 735 C CA . GLY A 1 95 ? -4.618 3.896 1.259 1.00 71.81 95 GLY A CA 1
ATOM 736 C C . GLY A 1 95 ? -5.130 5.192 0.613 1.00 71.81 95 GLY A C 1
ATOM 737 O O . GLY A 1 95 ? -6.295 5.519 0.801 1.00 71.81 95 GLY A O 1
ATOM 738 N N . ALA A 1 96 ? -4.330 5.910 -0.184 1.00 81.94 96 ALA A N 1
ATOM 739 C CA . ALA A 1 96 ? -4.760 7.183 -0.762 1.00 81.94 96 ALA A CA 1
ATOM 740 C C . ALA A 1 96 ? -5.433 7.048 -2.136 1.00 81.94 96 ALA A C 1
ATOM 742 O O . ALA A 1 96 ? -5.090 6.187 -2.949 1.00 81.94 96 ALA A O 1
ATOM 743 N N . ALA A 1 97 ? -6.323 7.998 -2.428 1.00 86.31 97 ALA A N 1
ATOM 744 C CA . ALA A 1 97 ? -7.032 8.154 -3.697 1.00 86.31 97 ALA A CA 1
ATOM 745 C C . ALA A 1 97 ? -6.227 8.939 -4.754 1.00 86.31 97 ALA A C 1
ATOM 747 O O . ALA A 1 97 ? -6.789 9.682 -5.561 1.00 86.31 97 ALA A O 1
ATOM 748 N N . VAL A 1 98 ? -4.893 8.837 -4.740 1.00 89.44 98 VAL A N 1
ATOM 749 C CA . VAL A 1 98 ? -4.023 9.668 -5.583 1.00 89.44 98 VAL A CA 1
ATOM 750 C C . VAL A 1 98 ? -2.869 8.880 -6.192 1.00 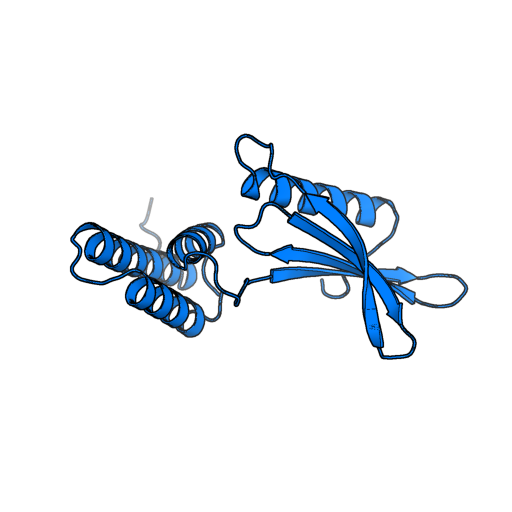89.44 98 VAL A C 1
ATOM 752 O O . 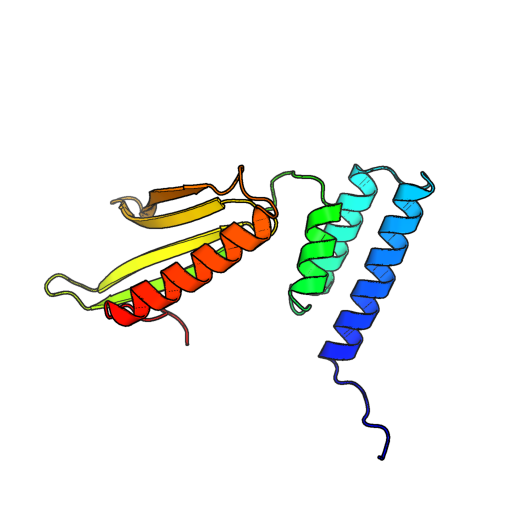VAL A 1 98 ? -2.231 8.063 -5.533 1.00 89.44 98 VAL A O 1
ATOM 755 N N . VAL A 1 99 ? -2.561 9.180 -7.453 1.00 91.00 99 VAL A N 1
ATOM 756 C CA . VAL A 1 99 ? -1.347 8.729 -8.146 1.00 91.00 99 VAL A CA 1
ATOM 757 C C . VAL A 1 99 ? -0.594 9.951 -8.653 1.00 91.00 99 VAL A C 1
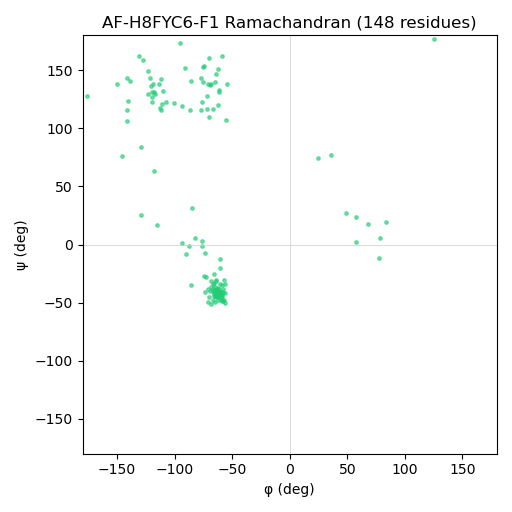ATOM 759 O O . VAL A 1 99 ? -1.169 10.814 -9.320 1.00 91.00 99 VAL A O 1
ATOM 762 N N . ARG A 1 100 ? 0.704 10.034 -8.365 1.00 90.81 100 ARG A N 1
ATOM 763 C CA . ARG A 1 100 ? 1.581 11.124 -8.806 1.00 90.81 100 ARG A CA 1
ATOM 764 C C . ARG A 1 100 ? 2.562 10.589 -9.850 1.00 90.81 100 ARG A C 1
ATOM 766 O O . ARG A 1 100 ? 3.177 9.545 -9.667 1.00 90.81 100 ARG A O 1
ATOM 773 N N . LEU A 1 101 ? 2.704 11.307 -10.957 1.00 89.38 101 LEU A N 1
ATOM 774 C CA . LEU A 1 101 ? 3.699 11.055 -11.995 1.00 89.38 101 LEU A CA 1
ATOM 775 C C . LEU A 1 101 ? 4.718 12.190 -11.968 1.00 89.38 101 LEU A C 1
ATOM 777 O O . LEU A 1 101 ? 4.364 13.357 -12.159 1.00 89.38 101 LEU A O 1
ATOM 781 N N . MET A 1 102 ? 5.980 11.846 -11.757 1.00 87.31 102 MET A N 1
ATOM 782 C CA . MET A 1 102 ? 7.071 12.805 -11.611 1.00 87.31 102 MET A CA 1
ATOM 783 C C . MET A 1 102 ? 8.108 12.561 -12.706 1.00 87.31 102 MET A C 1
ATOM 785 O O . MET A 1 102 ? 8.629 11.453 -12.822 1.00 87.31 102 MET A O 1
ATOM 789 N N . SER A 1 103 ? 8.407 13.569 -13.529 1.00 73.12 103 SER A N 1
ATOM 790 C CA . SER A 1 103 ? 9.362 13.435 -14.646 1.00 73.12 103 SER A CA 1
ATOM 791 C C . SER A 1 103 ? 10.130 14.737 -14.868 1.00 73.12 103 SER A C 1
ATOM 793 O O . SER A 1 103 ? 9.853 15.507 -15.784 1.00 73.12 103 SER A O 1
ATOM 795 N N . LYS A 1 104 ? 11.097 15.008 -14.005 1.00 61.69 104 LYS A N 1
ATOM 796 C CA . LYS A 1 104 ? 12.207 15.936 -14.251 1.00 61.69 104 LYS A CA 1
ATOM 797 C C . LYS A 1 104 ? 13.108 15.862 -13.034 1.00 61.69 104 LYS A C 1
ATOM 799 O O . LYS A 1 104 ? 12.592 16.053 -11.940 1.00 61.69 104 LYS A O 1
ATOM 804 N N . LEU A 1 105 ? 14.407 15.638 -13.222 1.00 54.16 105 LEU A N 1
ATOM 805 C CA . LEU A 1 105 ? 15.372 16.171 -12.266 1.00 54.16 105 LEU A CA 1
ATOM 806 C C . LEU A 1 105 ? 15.409 17.685 -12.504 1.00 54.16 105 LEU A C 1
ATOM 808 O O . LEU A 1 105 ? 15.761 18.126 -13.602 1.00 54.16 105 LEU A O 1
ATOM 812 N N . GLY A 1 106 ? 15.021 18.480 -11.512 1.00 50.81 106 GLY A N 1
ATOM 813 C CA . GLY A 1 106 ? 15.470 19.865 -11.432 1.00 50.81 106 GLY A CA 1
ATOM 814 C C . GLY A 1 106 ? 17.002 19.915 -11.370 1.00 50.81 106 GLY A C 1
ATOM 815 O O . GLY A 1 106 ? 17.658 18.916 -11.067 1.00 50.81 106 GLY A O 1
ATOM 816 N N . HIS A 1 107 ? 17.602 21.074 -11.657 1.00 44.88 107 HIS A N 1
ATOM 817 C CA . HIS A 1 107 ? 19.056 21.261 -11.509 1.00 44.88 107 HIS A CA 1
ATOM 818 C C . HIS A 1 107 ? 19.558 21.050 -10.064 1.00 44.88 107 HIS A C 1
ATOM 820 O O . HIS A 1 107 ? 20.757 20.907 -9.854 1.00 44.88 107 HIS A O 1
ATOM 826 N N . ASP A 1 108 ? 18.646 20.990 -9.096 1.00 53.12 108 ASP A N 1
ATOM 827 C CA . ASP A 1 108 ? 18.853 20.713 -7.674 1.00 53.12 108 ASP A CA 1
ATOM 828 C C . ASP A 1 108 ? 18.681 19.226 -7.292 1.00 53.12 108 ASP A C 1
ATOM 830 O O . ASP A 1 108 ? 18.785 18.878 -6.119 1.00 53.12 108 ASP A O 1
ATOM 834 N N . GLY A 1 109 ? 18.403 18.338 -8.254 1.00 52.31 109 GLY A N 1
ATOM 835 C CA . GLY A 1 109 ? 18.137 16.920 -7.990 1.00 52.31 109 GLY A CA 1
ATOM 836 C C . GLY A 1 109 ? 16.728 16.624 -7.464 1.00 52.31 109 GLY A C 1
ATOM 837 O O . GLY A 1 109 ? 16.432 15.470 -7.154 1.00 52.31 109 GLY A O 1
ATOM 838 N N . SER A 1 110 ? 15.842 17.624 -7.390 1.00 54.66 110 SER A N 1
ATOM 839 C CA . SER A 1 110 ? 14.447 17.423 -6.993 1.00 54.66 110 SER A CA 1
ATOM 840 C C . SER A 1 110 ? 13.620 16.833 -8.140 1.00 54.66 110 SER A C 1
ATOM 842 O O . SER A 1 110 ? 13.821 17.164 -9.312 1.00 54.66 110 SER A O 1
ATOM 844 N N . PHE A 1 111 ? 12.677 15.941 -7.817 1.00 58.62 111 PHE A N 1
ATOM 845 C CA . PHE A 1 111 ? 11.702 15.453 -8.790 1.00 58.62 111 PHE A CA 1
ATOM 846 C C . PHE A 1 111 ? 10.496 16.389 -8.838 1.00 58.62 111 PHE A C 1
ATOM 848 O O . PHE A 1 111 ? 9.745 16.501 -7.872 1.00 58.62 111 PHE A O 1
ATOM 855 N N . GLY A 1 112 ? 10.278 17.035 -9.983 1.00 63.06 112 GLY A N 1
ATOM 856 C CA . GLY A 1 112 ? 9.056 17.803 -10.215 1.00 63.06 112 GLY A CA 1
ATOM 857 C C . GLY A 1 112 ? 7.849 16.879 -10.398 1.00 63.06 112 GLY A C 1
ATOM 858 O O . GLY A 1 112 ? 7.878 15.976 -11.243 1.00 63.06 112 GLY A O 1
ATOM 859 N N . VAL A 1 113 ? 6.771 17.111 -9.642 1.00 64.81 113 VAL A N 1
ATOM 860 C CA . VAL A 1 113 ? 5.479 16.455 -9.891 1.00 64.81 113 VAL A CA 1
ATOM 861 C C . VAL A 1 113 ? 4.895 17.029 -11.178 1.00 64.81 113 VAL A C 1
ATOM 863 O O . VAL A 1 113 ? 4.477 18.182 -11.223 1.00 64.81 113 VAL A O 1
ATOM 866 N N . ASN A 1 114 ? 4.860 16.223 -12.236 1.00 73.88 114 ASN A N 1
ATOM 867 C CA . ASN A 1 114 ? 4.345 16.659 -13.534 1.00 73.88 114 ASN A CA 1
ATOM 868 C C . ASN A 1 114 ? 2.840 16.497 -13.642 1.00 73.88 114 ASN A C 1
ATOM 870 O O . ASN A 1 114 ? 2.176 17.267 -14.333 1.00 73.88 114 ASN A O 1
ATOM 874 N N . LYS A 1 115 ? 2.303 15.442 -13.027 1.00 86.00 115 LYS A N 1
ATOM 875 C CA . LYS A 1 115 ? 0.882 15.143 -13.117 1.00 86.00 115 LYS A CA 1
ATOM 876 C C . LYS A 1 115 ? 0.390 14.439 -11.868 1.00 86.00 115 LYS A C 1
ATOM 878 O O . LYS A 1 115 ? 1.050 13.541 -11.353 1.00 86.00 115 LYS A O 1
ATOM 883 N N . ILE A 1 116 ? -0.788 14.843 -11.416 1.00 90.25 116 ILE A N 1
ATOM 884 C CA . ILE A 1 116 ? -1.490 14.249 -10.283 1.00 90.25 116 ILE A CA 1
ATOM 885 C C . ILE A 1 116 ? -2.826 13.733 -10.808 1.00 90.25 116 ILE A C 1
ATOM 887 O O . ILE A 1 116 ? -3.565 14.473 -11.456 1.00 90.25 116 ILE A O 1
ATOM 891 N N . TYR A 1 117 ? -3.113 12.466 -10.545 1.00 91.19 117 TYR A N 1
ATOM 892 C CA . TYR A 1 117 ? -4.395 11.830 -10.814 1.00 91.19 117 TYR A CA 1
ATOM 893 C C . TYR A 1 117 ? -5.094 11.615 -9.476 1.00 91.19 117 TYR A C 1
ATOM 895 O O . TYR A 1 117 ? -4.519 10.979 -8.594 1.00 91.19 117 TYR A O 1
ATOM 903 N N . ARG A 1 118 ? -6.296 12.170 -9.322 1.00 92.69 118 ARG A N 1
ATOM 904 C CA . ARG A 1 118 ? -7.126 12.055 -8.119 1.00 92.69 118 ARG A CA 1
ATOM 905 C C . ARG A 1 118 ? -8.358 11.214 -8.428 1.00 92.69 118 ARG A C 1
ATOM 907 O O . ARG A 1 118 ? -8.897 11.318 -9.528 1.00 92.69 118 ARG A O 1
ATOM 914 N N . PHE A 1 119 ? -8.771 10.404 -7.463 1.00 91.38 119 PHE A N 1
ATOM 915 C CA . PHE A 1 119 ? -9.866 9.438 -7.579 1.00 91.38 119 PHE A CA 1
ATOM 916 C C . PHE A 1 119 ? -10.867 9.585 -6.427 1.00 91.38 119 PHE A C 1
ATOM 918 O O . PHE A 1 119 ? -11.542 8.623 -6.074 1.00 91.38 119 PHE A O 1
ATOM 925 N N . ASP A 1 120 ? -10.943 10.785 -5.845 1.00 88.62 120 ASP A N 1
ATOM 926 C CA . ASP A 1 120 ? -11.746 11.095 -4.657 1.00 88.62 120 ASP A CA 1
ATOM 927 C C . ASP A 1 120 ? -13.244 10.765 -4.855 1.00 88.62 120 ASP A C 1
ATOM 929 O O . ASP A 1 120 ? -13.911 10.345 -3.915 1.00 88.62 120 ASP A O 1
ATOM 933 N N . ASP A 1 121 ? -13.747 10.868 -6.092 1.00 91.12 121 ASP A N 1
ATOM 934 C CA . ASP A 1 121 ? -15.157 10.634 -6.445 1.00 91.12 121 ASP A CA 1
ATOM 935 C C . ASP A 1 121 ? -15.503 9.164 -6.769 1.00 91.12 121 ASP A C 1
ATOM 937 O O . ASP A 1 121 ? -16.645 8.851 -7.115 1.00 91.12 121 ASP A O 1
ATOM 941 N N . ALA A 1 122 ? -14.535 8.244 -6.731 1.00 86.50 122 ALA A N 1
ATOM 942 C CA . ALA A 1 122 ? -14.794 6.838 -7.041 1.00 86.50 122 ALA A CA 1
ATOM 943 C C . ALA A 1 122 ? -15.518 6.126 -5.885 1.00 86.50 122 ALA A C 1
ATOM 945 O O . ALA A 1 122 ? -15.337 6.458 -4.720 1.00 86.50 122 ALA A O 1
ATOM 946 N N . GLN A 1 123 ? -16.287 5.075 -6.195 1.00 80.38 123 GLN A N 1
ATOM 947 C CA . GLN A 1 123 ? -16.949 4.253 -5.171 1.00 80.38 123 GLN A CA 1
ATOM 948 C C . GLN A 1 123 ? -15.941 3.616 -4.193 1.00 80.38 123 GLN A C 1
ATOM 950 O O . GLN A 1 123 ? -16.216 3.511 -2.999 1.00 80.38 123 GLN A O 1
ATOM 955 N N . HIS A 1 124 ? -14.760 3.243 -4.697 1.00 84.12 124 HIS A N 1
ATOM 956 C CA . HIS A 1 124 ? -13.626 2.748 -3.916 1.00 84.12 124 HIS A CA 1
ATOM 957 C C . HIS A 1 124 ? -12.354 3.540 -4.293 1.00 84.12 124 HIS A C 1
ATOM 959 O O . HIS A 1 124 ? -11.584 3.103 -5.150 1.00 84.12 124 HIS A O 1
ATOM 965 N N . PRO A 1 125 ? -12.118 4.727 -3.692 1.00 82.00 125 PRO A N 1
ATOM 966 C CA . PRO A 1 125 ? -11.074 5.667 -4.127 1.00 82.00 125 PRO A CA 1
ATOM 967 C C . PRO A 1 125 ? -9.645 5.107 -4.118 1.00 82.00 125 PRO A C 1
ATOM 969 O O . PRO A 1 125 ? -8.885 5.296 -5.070 1.00 82.00 125 PRO A O 1
ATOM 972 N N . ALA A 1 126 ? -9.275 4.385 -3.057 1.00 78.31 126 ALA A N 1
ATOM 973 C CA . ALA A 1 126 ? -7.938 3.805 -2.915 1.00 78.31 126 ALA A CA 1
ATOM 974 C C . ALA A 1 126 ? -7.676 2.666 -3.918 1.00 78.31 126 ALA A C 1
ATOM 976 O O . ALA A 1 126 ? -6.563 2.530 -4.433 1.00 78.31 126 ALA A O 1
ATOM 977 N N . GLU A 1 127 ? -8.701 1.865 -4.214 1.00 82.00 127 GLU A N 1
ATOM 978 C CA . GLU A 1 127 ? -8.641 0.784 -5.201 1.00 82.00 127 GLU A CA 1
ATOM 979 C C . GLU A 1 127 ? -8.549 1.352 -6.622 1.00 82.00 127 GLU A C 1
ATOM 981 O O . GLU A 1 127 ? -7.646 0.990 -7.374 1.00 82.00 127 GLU A O 1
ATOM 986 N N . ALA A 1 128 ? -9.370 2.356 -6.945 1.00 86.50 128 ALA A N 1
ATOM 987 C CA . ALA A 1 128 ? -9.307 3.059 -8.225 1.00 86.50 128 ALA A CA 1
ATOM 988 C C . ALA A 1 128 ? -7.924 3.688 -8.479 1.00 86.50 128 ALA A C 1
ATOM 990 O O . ALA A 1 128 ? -7.380 3.595 -9.584 1.00 86.50 128 ALA A O 1
ATOM 991 N N . ALA A 1 129 ? -7.312 4.285 -7.451 1.00 88.75 129 ALA A N 1
ATOM 992 C CA . ALA A 1 129 ? -5.951 4.807 -7.537 1.00 88.75 129 ALA A CA 1
ATOM 993 C C . ALA A 1 129 ? -4.908 3.695 -7.753 1.00 88.75 129 ALA A C 1
ATOM 995 O O . ALA A 1 129 ? -3.935 3.883 -8.490 1.00 88.75 129 ALA A O 1
ATOM 996 N N . PHE A 1 130 ? -5.094 2.523 -7.144 1.00 88.06 130 PHE A N 1
ATOM 997 C CA . PHE A 1 130 ? -4.221 1.379 -7.381 1.00 88.06 130 PHE A CA 1
ATOM 998 C C . PHE A 1 130 ? -4.313 0.861 -8.822 1.00 88.06 130 PHE A C 1
ATOM 1000 O O . PHE A 1 130 ? -3.280 0.708 -9.485 1.00 88.06 130 PHE A O 1
ATOM 1007 N N . ASP A 1 131 ? -5.522 0.647 -9.329 1.00 91.38 131 ASP A N 1
ATOM 1008 C CA . ASP A 1 131 ? -5.739 0.180 -10.698 1.00 91.38 131 ASP A CA 1
ATOM 1009 C C . ASP A 1 131 ? -5.171 1.170 -11.713 1.00 91.38 131 ASP A C 1
ATOM 1011 O O . ASP A 1 131 ? -4.485 0.786 -12.665 1.00 91.38 131 ASP A O 1
ATOM 1015 N N . ALA A 1 132 ? -5.358 2.468 -11.461 1.00 92.94 132 ALA A N 1
ATOM 1016 C CA . ALA A 1 132 ? -4.787 3.524 -12.280 1.00 92.94 132 ALA A CA 1
ATOM 1017 C C . ALA A 1 132 ? -3.253 3.501 -12.290 1.00 92.94 132 ALA A C 1
ATOM 1019 O O . ALA A 1 132 ? -2.651 3.655 -13.357 1.00 92.94 132 ALA A O 1
ATOM 1020 N N . LYS A 1 133 ? -2.600 3.274 -11.140 1.00 93.19 133 LYS A N 1
ATOM 1021 C CA . LYS A 1 133 ? -1.139 3.102 -11.075 1.00 93.19 133 LYS A CA 1
ATOM 1022 C C . LYS A 1 133 ? -0.698 1.915 -11.934 1.00 93.19 133 LYS A C 1
ATOM 1024 O O . LYS A 1 133 ? 0.236 2.055 -12.726 1.00 93.19 133 LYS A O 1
ATOM 1029 N N . THR A 1 134 ? -1.365 0.770 -11.807 1.00 91.81 134 THR A N 1
ATOM 1030 C CA . THR A 1 134 ? -1.042 -0.451 -12.563 1.00 91.81 134 THR A CA 1
ATOM 1031 C C . THR A 1 134 ? -1.215 -0.239 -14.068 1.00 91.81 134 THR A C 1
ATOM 1033 O O . THR A 1 134 ? -0.328 -0.570 -14.860 1.00 91.81 134 THR A O 1
ATOM 1036 N N . ALA A 1 135 ? -2.316 0.393 -14.478 1.00 93.38 135 ALA A N 1
ATOM 1037 C CA . ALA A 1 135 ? -2.569 0.747 -15.870 1.00 93.38 135 ALA A CA 1
ATOM 1038 C C . ALA A 1 135 ? -1.515 1.724 -16.417 1.00 93.38 135 ALA A C 1
ATOM 1040 O O . ALA A 1 135 ? -1.026 1.551 -17.537 1.00 93.38 135 ALA A O 1
ATOM 1041 N N . LEU A 1 136 ? -1.119 2.724 -15.622 1.00 92.12 136 LEU A N 1
ATOM 1042 C CA . LEU A 1 136 ? -0.083 3.686 -15.991 1.00 92.12 136 LEU A CA 1
ATOM 1043 C C . LEU A 1 136 ? 1.277 3.001 -16.161 1.00 92.12 136 LEU A C 1
ATOM 1045 O O . LEU A 1 136 ? 1.954 3.244 -17.158 1.00 92.12 136 LEU A O 1
ATOM 1049 N N . LEU A 1 137 ? 1.650 2.105 -15.244 1.00 92.06 137 LEU A N 1
ATOM 1050 C CA . LEU A 1 137 ? 2.880 1.319 -15.327 1.00 92.06 137 LEU A CA 1
ATOM 1051 C C . LEU A 1 137 ? 2.920 0.476 -16.610 1.00 92.06 137 LEU A C 1
ATOM 1053 O O . LEU A 1 137 ? 3.902 0.523 -17.351 1.00 92.06 137 LEU A O 1
ATOM 1057 N N . ASN A 1 138 ? 1.837 -0.242 -16.914 1.00 92.56 138 ASN A N 1
ATOM 1058 C CA . ASN A 1 138 ? 1.736 -1.054 -18.128 1.00 92.56 138 ASN A CA 1
ATOM 1059 C C . ASN A 1 138 ? 1.820 -0.199 -19.396 1.00 92.56 138 ASN A C 1
ATOM 1061 O O . ASN A 1 138 ? 2.542 -0.544 -20.331 1.00 92.56 138 ASN A O 1
ATOM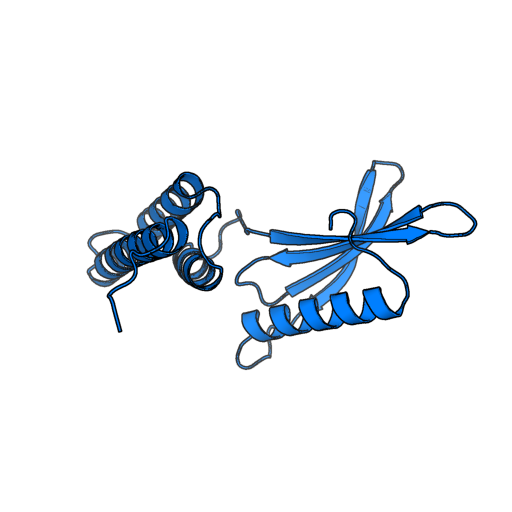 1065 N N . ARG A 1 139 ? 1.156 0.961 -19.413 1.00 92.31 139 ARG A N 1
ATOM 1066 C CA . ARG A 1 139 ? 1.249 1.913 -20.526 1.00 92.31 139 ARG A CA 1
ATOM 1067 C C . ARG A 1 139 ? 2.662 2.470 -20.702 1.00 92.31 139 ARG A C 1
ATOM 1069 O O . ARG A 1 139 ? 3.109 2.676 -21.823 1.00 92.31 139 ARG A O 1
ATOM 1076 N N . MET A 1 140 ? 3.382 2.733 -19.619 1.00 90.62 140 MET A N 1
ATOM 1077 C CA . MET A 1 140 ? 4.764 3.205 -19.712 1.00 90.62 140 MET A CA 1
ATOM 1078 C C . MET A 1 140 ? 5.675 2.118 -20.292 1.00 90.62 140 MET A C 1
ATOM 1080 O O . MET A 1 140 ? 6.489 2.411 -21.169 1.00 90.62 140 MET A O 1
ATOM 1084 N N . LYS A 1 141 ? 5.472 0.856 -19.895 1.00 90.56 141 LYS A N 1
ATOM 1085 C CA . LYS A 1 141 ? 6.177 -0.297 -20.473 1.00 90.56 141 LYS A CA 1
ATOM 1086 C C . LYS A 1 141 ? 5.947 -0.421 -21.980 1.00 90.56 141 LYS A C 1
ATOM 1088 O O . LYS A 1 141 ? 6.913 -0.561 -22.725 1.00 90.56 141 LYS A O 1
ATOM 1093 N N . THR A 1 142 ? 4.709 -0.273 -22.462 1.00 92.00 142 THR A N 1
ATOM 1094 C CA . THR A 1 142 ? 4.429 -0.302 -23.914 1.00 92.00 142 THR A CA 1
ATOM 1095 C C . THR A 1 142 ? 5.058 0.868 -24.673 1.00 92.00 142 THR A C 1
ATOM 1097 O O . THR A 1 142 ? 5.381 0.738 -25.850 1.00 92.00 142 THR A O 1
ATOM 1100 N N . LEU A 1 143 ? 5.302 1.996 -24.000 1.00 89.00 143 LEU A N 1
ATOM 1101 C CA . LEU A 1 143 ? 6.028 3.145 -24.547 1.00 89.00 143 LEU A CA 1
ATOM 1102 C C . LEU A 1 143 ? 7.561 2.996 -24.475 1.00 89.00 143 LEU A C 1
ATOM 1104 O O . LEU A 1 143 ? 8.278 3.948 -24.803 1.00 89.00 143 LEU A O 1
ATOM 1108 N N . GLY A 1 144 ? 8.074 1.835 -24.058 1.00 89.06 144 GLY A N 1
ATOM 1109 C CA . GLY A 1 144 ? 9.505 1.527 -23.995 1.00 89.06 144 GLY A CA 1
ATOM 1110 C C . GLY A 1 144 ? 10.209 2.027 -22.733 1.00 89.06 144 GLY A C 1
ATOM 1111 O O . GLY A 1 144 ? 11.427 2.185 -22.745 1.00 89.06 144 GLY A O 1
ATOM 1112 N N . TRP A 1 145 ? 9.466 2.318 -21.664 1.00 91.06 145 TRP A N 1
ATOM 1113 C CA . TRP A 1 145 ? 10.049 2.559 -20.344 1.00 91.06 145 TRP A CA 1
ATOM 1114 C C . TRP A 1 145 ? 10.249 1.238 -19.601 1.00 91.06 145 TRP A C 1
ATOM 1116 O O . TRP A 1 145 ? 9.393 0.361 -19.651 1.00 91.06 145 TRP A O 1
ATOM 1126 N N . SER A 1 146 ? 11.356 1.109 -18.879 1.00 89.50 146 SER A N 1
ATOM 1127 C CA . SER A 1 146 ? 11.702 -0.092 -18.112 1.00 89.50 146 SER A CA 1
ATOM 1128 C C . SER A 1 146 ? 11.883 0.240 -16.628 1.00 89.50 146 SER A C 1
ATOM 1130 O O . SER A 1 146 ? 12.399 1.319 -16.325 1.00 89.50 146 SER A O 1
ATOM 1132 N N . PRO A 1 147 ? 11.482 -0.647 -15.698 1.00 87.00 147 PRO A N 1
ATOM 1133 C CA . PRO A 1 147 ? 11.814 -0.509 -14.281 1.00 87.00 147 PRO A CA 1
ATOM 1134 C C . PRO A 1 147 ? 13.327 -0.382 -14.077 1.00 87.00 147 PRO A C 1
ATOM 1136 O O . PRO A 1 147 ? 14.098 -1.070 -14.744 1.00 87.00 147 PRO A O 1
ATOM 1139 N N . LEU A 1 148 ? 13.754 0.513 -13.182 1.00 78.69 148 LEU A N 1
ATOM 1140 C CA . LEU A 1 148 ? 15.171 0.690 -12.844 1.00 78.69 148 LEU A CA 1
ATOM 1141 C C . LEU A 1 148 ? 15.733 -0.522 -12.082 1.00 78.69 148 LEU A C 1
ATOM 1143 O O . LEU A 1 148 ? 16.905 -0.847 -12.252 1.00 78.69 148 LEU A O 1
ATOM 1147 N N . CYS A 1 149 ? 14.898 -1.198 -11.289 1.00 60.09 149 CYS A N 1
ATOM 1148 C CA . CYS A 1 149 ? 15.213 -2.483 -10.670 1.00 60.09 149 CYS A CA 1
ATOM 1149 C C . CYS A 1 149 ? 14.226 -3.551 -11.178 1.00 60.09 149 CYS A C 1
ATOM 1151 O O . CYS A 1 149 ? 13.025 -3.267 -11.199 1.00 60.09 149 CYS A O 1
ATOM 1153 N N . PRO A 1 150 ? 14.716 -4.722 -11.626 1.00 46.78 150 PRO A N 1
ATOM 1154 C CA . PRO A 1 150 ? 13.888 -5.847 -12.058 1.00 46.78 150 PRO A CA 1
ATOM 1155 C C . PRO A 1 150 ? 13.197 -6.573 -10.898 1.00 46.78 150 PRO A C 1
ATOM 1157 O O . PRO A 1 150 ? 13.745 -6.556 -9.772 1.00 46.78 150 PRO A O 1
#

Solvent-accessible surface area (backbone atoms only — not comparable to full-atom values): 8542 Å² total; per-res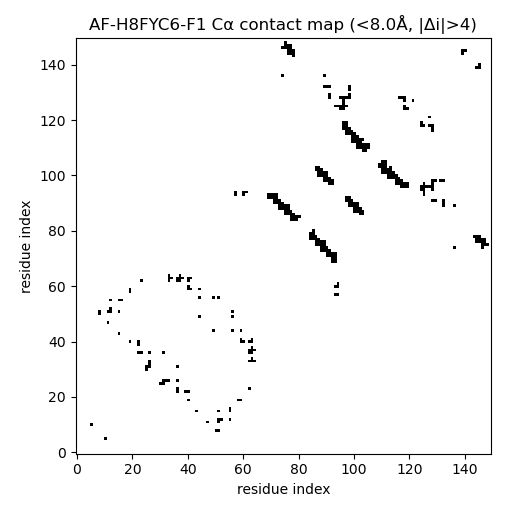idue (Å²): 131,85,88,74,80,79,49,74,59,59,50,49,39,52,53,49,49,57,51,50,52,52,44,51,53,33,41,78,70,62,76,41,53,68,69,58,40,21,51,53,40,50,51,51,44,60,76,47,72,69,71,53,50,70,68,61,51,48,56,43,52,66,55,38,63,92,69,96,73,66,57,60,54,72,47,51,32,33,29,88,46,100,90,48,72,46,59,35,36,44,36,31,42,61,78,36,31,37,30,39,36,25,62,36,72,44,99,83,70,45,73,43,78,73,44,77,48,76,27,80,88,45,98,51,21,36,58,52,20,47,54,49,48,54,52,50,53,54,53,39,42,78,72,60,34,39,64,74,69,132

Nearest PDB structures (foldseek):
  2w38-assembly1_A  TM=6.034E-01  e=6.951E+00  Pseudomonas aeruginosa PAO1
  8cm1-assembly1_A  TM=3.097E-01  e=1.116E+00  Vibrio cholerae
  6jld-assembly2_C  TM=3.404E-01  e=1.499E+00  Homo sapiens

Foldseek 3Di:
DPDDDDDPQRVLQVVLVVQLVVLVVCPVVVVDDLCVSLVSLVVSCVVCVVSHDLVSVLSSVVSNPDDDPFPKDKFWKWAQDPVGIWIKIWIDGRPALKIWIWTDLDPVRDTDGPDMDGQPPPPRRRVVRVVVSVVVVVVVVVVRIDTPPD

Organism: NCBI:txid1150626

Secondary structure (DSSP, 8-state):
-PPPPPPHHHHHHHHHHHHHHHHHHHHHTTSS-HHHHHHHHHHHHHHHTT-S-HHHHHHHHHHT-S-S---EEEEEEEEEETTEEEEEEEEEETT-SEEEEEEEE-TTS-EEEEEEEE-TTSSSHHHHHHHHHHHHHHHHHHTT-EES--

Radius of gyration: 18.9 Å; Cα contacts (8 Å, |Δi|>4): 199; chains: 1; bounding box: 38×56×54 Å